Protein AF-A0A7C6E2M9-F1 (afdb_monomer)

Structure (mmCIF, N/CA/C/O backbone):
data_AF-A0A7C6E2M9-F1
#
_entry.id   AF-A0A7C6E2M9-F1
#
loop_
_atom_site.group_PDB
_atom_site.id
_atom_site.type_symbol
_atom_site.label_atom_id
_atom_site.label_alt_id
_atom_site.label_comp_id
_atom_site.label_asym_id
_atom_site.label_entity_id
_atom_site.label_seq_id
_atom_site.pdbx_PDB_ins_code
_atom_site.Cartn_x
_atom_site.Cartn_y
_atom_site.Cartn_z
_atom_site.occupancy
_atom_site.B_iso_or_equiv
_atom_site.auth_seq_id
_atom_site.auth_comp_id
_atom_site.auth_asym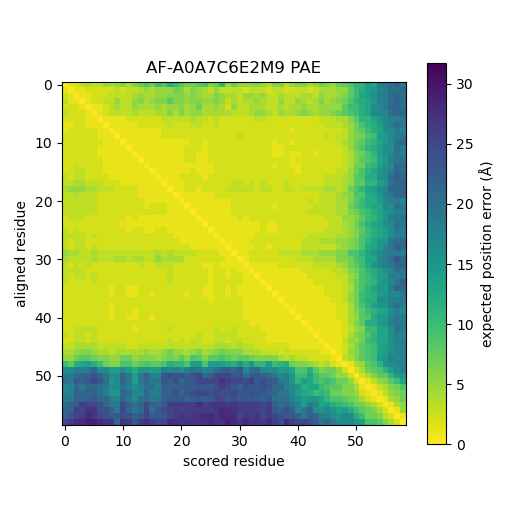_id
_atom_site.auth_atom_id
_atom_site.pdbx_PDB_model_num
ATOM 1 N N . MET A 1 1 ? 8.934 -2.857 3.427 1.00 85.00 1 MET A N 1
ATOM 2 C CA . MET A 1 1 ? 7.692 -2.838 4.237 1.00 85.00 1 MET A CA 1
ATOM 3 C C . MET A 1 1 ? 7.167 -1.414 4.275 1.00 85.00 1 MET A C 1
ATOM 5 O O . MET A 1 1 ? 7.979 -0.501 4.161 1.00 85.00 1 MET A O 1
ATOM 9 N N . ILE A 1 2 ? 5.854 -1.222 4.411 1.00 90.00 2 ILE A N 1
ATOM 10 C CA . ILE A 1 2 ? 5.250 0.110 4.554 1.00 90.00 2 ILE A CA 1
ATOM 11 C C . ILE A 1 2 ? 5.608 0.656 5.942 1.00 90.00 2 ILE A C 1
ATOM 13 O O . ILE A 1 2 ? 5.499 -0.062 6.939 1.00 90.00 2 ILE A O 1
ATOM 17 N N . A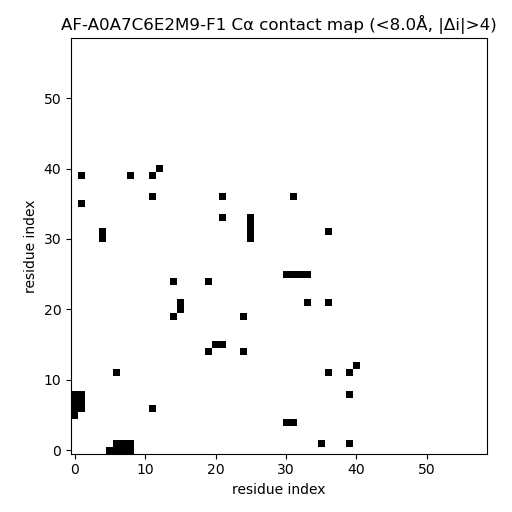RG A 1 3 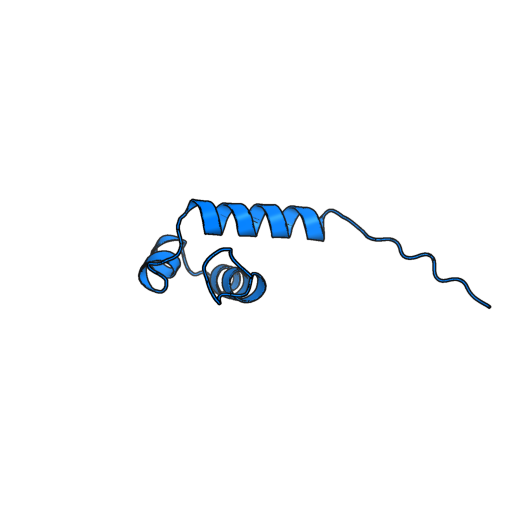? 6.095 1.901 6.005 1.00 87.00 3 ARG A N 1
ATOM 18 C CA . ARG A 1 3 ? 6.636 2.507 7.232 1.00 87.00 3 ARG A CA 1
ATOM 19 C C . ARG A 1 3 ? 5.596 2.468 8.354 1.00 87.00 3 ARG A C 1
ATOM 21 O O . ARG A 1 3 ? 4.447 2.813 8.142 1.00 87.00 3 ARG A O 1
ATOM 28 N N . GLY A 1 4 ? 6.013 2.058 9.552 1.00 87.06 4 GLY A N 1
ATOM 29 C CA . GLY A 1 4 ? 5.114 1.993 10.711 1.00 87.06 4 GLY A CA 1
ATOM 30 C C . GLY A 1 4 ? 4.148 0.805 10.698 1.00 87.06 4 GLY A C 1
ATOM 31 O O . GLY A 1 4 ? 3.361 0.656 11.625 1.00 87.06 4 GLY A O 1
ATOM 32 N N . THR A 1 5 ? 4.243 -0.079 9.702 1.00 89.50 5 THR A N 1
ATOM 33 C CA . THR A 1 5 ? 3.419 -1.285 9.606 1.00 89.50 5 THR A CA 1
ATOM 34 C C . THR A 1 5 ? 4.291 -2.527 9.424 1.00 89.50 5 THR A C 1
ATOM 36 O O . THR A 1 5 ? 5.473 -2.452 9.083 1.00 89.50 5 THR A O 1
ATOM 39 N N . ARG A 1 6 ? 3.683 -3.700 9.605 1.00 91.81 6 ARG A N 1
ATOM 40 C CA . ARG A 1 6 ? 4.276 -4.992 9.223 1.00 91.81 6 ARG A CA 1
ATOM 41 C C . ARG A 1 6 ? 3.821 -5.459 7.837 1.00 91.81 6 ARG A C 1
ATOM 43 O O . ARG A 1 6 ? 3.981 -6.628 7.508 1.00 91.81 6 ARG A O 1
ATOM 50 N N . ILE A 1 7 ? 3.249 -4.561 7.035 1.00 91.69 7 ILE A N 1
ATOM 51 C CA . ILE A 1 7 ? 2.684 -4.887 5.727 1.00 91.69 7 ILE A CA 1
ATOM 52 C C . ILE A 1 7 ? 3.802 -4.793 4.671 1.00 91.69 7 ILE A C 1
ATOM 54 O O . ILE A 1 7 ? 4.444 -3.741 4.527 1.00 91.69 7 ILE A O 1
ATOM 58 N N . PRO A 1 8 ? 4.103 -5.880 3.937 1.00 94.44 8 PRO A N 1
ATOM 59 C CA . PRO A 1 8 ? 5.036 -5.822 2.823 1.00 94.44 8 PRO A CA 1
ATOM 60 C C . PRO A 1 8 ? 4.427 -5.059 1.642 1.00 94.44 8 PRO A C 1
ATOM 62 O O . PRO A 1 8 ? 3.228 -5.129 1.393 1.00 94.44 8 PRO A O 1
ATOM 65 N N . VAL A 1 9 ? 5.277 -4.361 0.883 1.00 94.31 9 VAL A N 1
ATOM 66 C CA . VAL A 1 9 ? 4.866 -3.610 -0.318 1.00 94.31 9 VAL A CA 1
ATOM 67 C C . VAL A 1 9 ? 4.166 -4.527 -1.323 1.00 94.31 9 VAL A C 1
ATOM 69 O O . VAL A 1 9 ? 3.095 -4.200 -1.823 1.00 94.31 9 VAL A O 1
ATOM 72 N N . GLU A 1 10 ? 4.740 -5.707 -1.554 1.00 94.62 10 GLU A N 1
ATOM 73 C CA . GLU A 1 10 ? 4.186 -6.727 -2.442 1.00 94.62 10 GLU A CA 1
ATOM 74 C C . GLU A 1 10 ? 2.753 -7.126 -2.065 1.00 94.62 10 GLU A C 1
ATOM 76 O O . GLU A 1 10 ? 1.913 -7.294 -2.943 1.00 94.62 10 GLU A O 1
ATOM 81 N N . HIS A 1 11 ? 2.451 -7.240 -0.768 1.00 95.94 11 HIS A N 1
ATOM 82 C CA . HIS A 1 11 ? 1.113 -7.613 -0.306 1.00 95.94 11 HIS A CA 1
ATOM 83 C C . HIS A 1 11 ? 0.072 -6.574 -0.715 1.00 95.94 11 HIS A C 1
ATOM 85 O O . HIS A 1 11 ? -0.961 -6.931 -1.272 1.00 95.94 11 HIS A O 1
ATOM 91 N N . LEU A 1 12 ? 0.379 -5.287 -0.533 1.00 95.56 12 LEU A N 1
ATOM 92 C CA . LEU A 1 12 ? -0.507 -4.207 -0.965 1.00 95.56 12 LEU A CA 1
ATOM 93 C C . LEU A 1 12 ? -0.735 -4.236 -2.485 1.00 95.56 12 LEU A C 1
ATOM 95 O O . LEU A 1 12 ? -1.867 -4.115 -2.947 1.00 95.56 12 LEU A O 1
ATOM 99 N N . LEU A 1 13 ? 0.327 -4.454 -3.265 1.00 95.62 13 LEU A N 1
ATOM 100 C CA . LEU A 1 13 ? 0.231 -4.561 -4.723 1.00 95.62 13 LEU A CA 1
ATOM 101 C C . LEU A 1 13 ? -0.619 -5.764 -5.158 1.00 95.62 13 LEU A C 1
ATOM 103 O O . LEU A 1 13 ? -1.391 -5.650 -6.106 1.00 95.62 13 LEU A O 1
ATOM 107 N N . ARG A 1 14 ? -0.536 -6.899 -4.451 1.00 96.94 14 ARG A N 1
ATOM 108 C CA . ARG A 1 14 ? -1.383 -8.076 -4.708 1.00 96.94 14 ARG A CA 1
ATOM 109 C C . ARG A 1 14 ? -2.859 -7.803 -4.441 1.00 96.94 14 ARG A C 1
ATOM 111 O O . ARG A 1 14 ? -3.686 -8.317 -5.187 1.00 96.94 14 ARG A O 1
ATOM 118 N N . LEU A 1 15 ? -3.195 -7.043 -3.400 1.00 96.88 15 LEU A N 1
ATOM 119 C CA . LEU A 1 15 ? -4.584 -6.659 -3.112 1.00 96.88 15 LEU A CA 1
ATOM 120 C C . LEU A 1 15 ? -5.139 -5.758 -4.219 1.00 96.88 15 LEU A C 1
ATOM 122 O O . LEU A 1 15 ? -6.215 -6.018 -4.751 1.00 96.88 15 LEU A O 1
ATOM 126 N N . LEU A 1 16 ? -4.358 -4.761 -4.639 1.00 95.94 16 LEU A N 1
ATOM 127 C CA . LEU A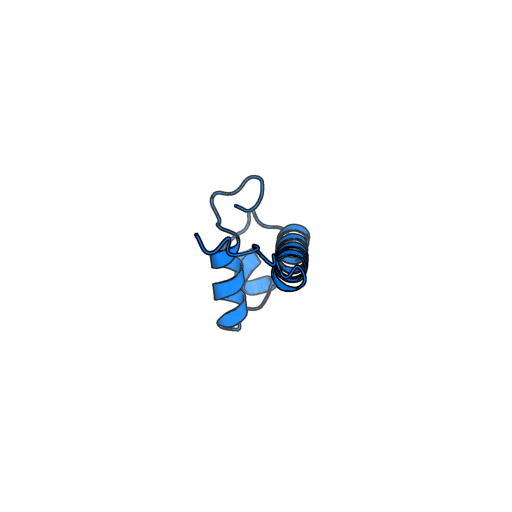 1 16 ? -4.718 -3.891 -5.761 1.00 95.94 16 LEU A CA 1
ATOM 128 C C . LEU A 1 16 ? -4.888 -4.684 -7.066 1.00 95.94 16 LEU A C 1
ATOM 130 O O . LEU A 1 16 ? -5.840 -4.460 -7.808 1.00 95.94 16 LEU A O 1
ATOM 134 N N . ALA A 1 17 ? -4.015 -5.661 -7.326 1.00 96.62 17 ALA A N 1
ATOM 135 C CA . ALA A 1 17 ? -4.115 -6.538 -8.494 1.00 96.62 17 ALA A CA 1
ATOM 136 C C . ALA A 1 17 ? -5.346 -7.465 -8.464 1.00 96.62 17 ALA A C 1
ATOM 138 O O . ALA A 1 17 ? -5.824 -7.876 -9.518 1.00 96.62 17 ALA A O 1
ATOM 139 N N . GLN A 1 18 ? -5.875 -7.780 -7.277 1.00 97.56 18 GLN A N 1
ATOM 140 C CA . GLN A 1 18 ? -7.135 -8.517 -7.110 1.00 97.56 18 GLN A CA 1
ATOM 141 C C . GLN A 1 18 ? -8.375 -7.642 -7.354 1.00 97.56 18 GLN A C 1
ATOM 143 O O . GLN A 1 18 ? -9.489 -8.158 -7.353 1.00 97.56 18 GLN A O 1
ATOM 148 N N . GLY A 1 19 ? -8.193 -6.340 -7.595 1.00 97.00 19 GLY A N 1
ATOM 149 C CA . GLY A 1 19 ? -9.271 -5.399 -7.885 1.00 97.00 19 GLY A CA 1
ATOM 150 C C . GLY A 1 19 ? -9.840 -4.694 -6.657 1.00 97.00 19 GLY A C 1
ATOM 151 O O . GLY A 1 19 ? -10.830 -3.980 -6.804 1.00 97.00 19 GLY A O 1
ATOM 152 N N . LEU A 1 20 ? -9.228 -4.853 -5.475 1.00 97.62 20 LEU A N 1
ATOM 153 C CA . LEU A 1 20 ? -9.651 -4.105 -4.293 1.00 97.62 20 LEU A CA 1
ATOM 154 C C . LEU A 1 20 ? -9.428 -2.607 -4.511 1.00 97.62 20 LEU A C 1
ATOM 156 O O . LEU A 1 20 ? -8.374 -2.157 -4.972 1.00 97.62 20 LEU A O 1
ATOM 160 N N . THR A 1 21 ? -10.431 -1.829 -4.133 1.00 97.06 21 THR A N 1
ATOM 161 C CA . THR A 1 21 ? -10.366 -0.374 -4.111 1.00 97.06 21 THR A CA 1
ATOM 162 C C . THR A 1 21 ? -9.524 0.110 -2.936 1.00 97.06 21 THR A C 1
ATOM 164 O O . THR A 1 21 ? -9.294 -0.591 -1.951 1.00 97.06 21 THR A O 1
ATOM 167 N N . PHE A 1 22 ? -9.079 1.366 -3.005 1.00 95.38 22 PHE A N 1
ATOM 168 C CA . PHE A 1 22 ? -8.315 1.957 -1.907 1.00 95.38 22 PHE A CA 1
ATOM 169 C C . PHE A 1 22 ? -9.146 2.015 -0.624 1.00 95.38 22 PHE A C 1
ATOM 171 O O . PHE A 1 22 ? -8.585 1.852 0.449 1.00 95.38 22 PHE A O 1
ATOM 178 N N . GLN A 1 23 ? -10.460 2.237 -0.729 1.00 96.69 23 GLN A N 1
ATOM 179 C CA . GLN A 1 23 ? -11.328 2.301 0.444 1.00 96.69 23 GLN A CA 1
ATOM 180 C C . GLN A 1 23 ? -11.394 0.947 1.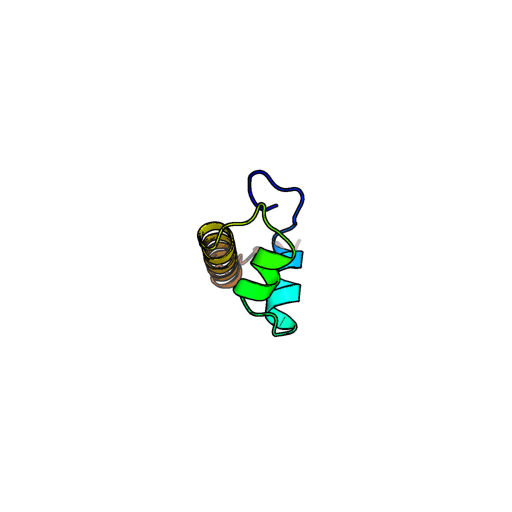152 1.00 96.69 23 GLN A C 1
ATOM 182 O O . GLN A 1 23 ? -11.135 0.896 2.345 1.00 96.69 23 GLN A O 1
ATOM 187 N N . GLU A 1 24 ? -11.632 -0.139 0.413 1.00 97.69 24 GLU A N 1
ATOM 188 C CA . GLU A 1 24 ? -11.672 -1.496 0.981 1.00 97.69 24 GLU A CA 1
ATOM 189 C C . GLU A 1 24 ? -10.350 -1.858 1.670 1.00 97.69 24 GLU A C 1
ATOM 191 O O . GLU A 1 24 ? -10.339 -2.391 2.774 1.00 97.69 24 GLU A O 1
ATOM 196 N N . ILE A 1 25 ? -9.218 -1.489 1.063 1.00 96.44 25 ILE A N 1
ATOM 197 C CA . ILE A 1 25 ? -7.898 -1.698 1.668 1.00 96.44 25 ILE A CA 1
ATOM 198 C C . ILE A 1 25 ? -7.739 -0.879 2.958 1.00 96.44 25 ILE A C 1
ATOM 200 O O . ILE A 1 25 ? -7.182 -1.377 3.931 1.00 96.44 25 ILE A O 1
ATOM 204 N N . LEU A 1 26 ? -8.185 0.376 2.987 1.00 95.81 26 LEU A N 1
ATOM 205 C CA . LEU A 1 26 ? -8.084 1.217 4.185 1.00 95.81 26 LEU A CA 1
ATOM 206 C C . LEU A 1 26 ? -9.024 0.745 5.304 1.00 95.81 26 LEU A C 1
ATOM 208 O O . LEU A 1 26 ? -8.673 0.873 6.476 1.00 95.81 26 LEU A O 1
ATOM 212 N N . ASP A 1 27 ? -10.170 0.163 4.951 1.00 96.81 27 ASP A N 1
ATOM 213 C CA . ASP A 1 27 ? -11.113 -0.420 5.906 1.00 96.81 27 ASP A CA 1
ATOM 214 C C . ASP A 1 27 ? -10.520 -1.678 6.573 1.00 96.81 27 ASP A C 1
ATOM 216 O O . ASP A 1 27 ? -10.607 -1.831 7.794 1.00 96.81 27 ASP A O 1
ATOM 220 N N . ASP A 1 28 ? -9.837 -2.533 5.801 1.00 95.12 28 ASP A N 1
ATOM 221 C CA . ASP A 1 28 ? -9.141 -3.727 6.309 1.00 95.12 28 ASP A CA 1
ATOM 222 C C . ASP A 1 28 ? -7.846 -3.388 7.071 1.00 95.12 28 ASP A C 1
ATOM 224 O O . ASP A 1 28 ? -7.417 -4.118 7.973 1.00 95.12 28 ASP A O 1
ATOM 228 N N . TYR A 1 29 ? -7.206 -2.270 6.717 1.00 94.12 29 TYR A N 1
ATOM 229 C CA . TYR A 1 29 ? -5.939 -1.816 7.286 1.00 94.12 29 TYR A CA 1
ATOM 230 C C . TYR A 1 29 ? -6.042 -0.365 7.785 1.00 94.12 29 TYR A C 1
ATOM 232 O O . TYR A 1 29 ? -5.430 0.529 7.197 1.00 94.12 29 TYR A O 1
ATOM 240 N N . PRO A 1 30 ? -6.700 -0.113 8.934 1.00 90.75 30 PRO A N 1
ATOM 241 C CA . PRO A 1 30 ? -6.962 1.241 9.446 1.00 90.75 30 PRO A CA 1
ATOM 242 C C . PRO A 1 30 ? -5.702 2.023 9.856 1.00 90.75 30 PRO A C 1
ATOM 244 O O . PRO A 1 30 ? -5.768 3.206 10.181 1.00 90.75 30 PRO A O 1
ATOM 247 N N . HIS A 1 31 ? -4.544 1.362 9.886 1.00 91.12 31 HIS A N 1
ATOM 248 C CA . HIS A 1 31 ? -3.245 1.992 10.123 1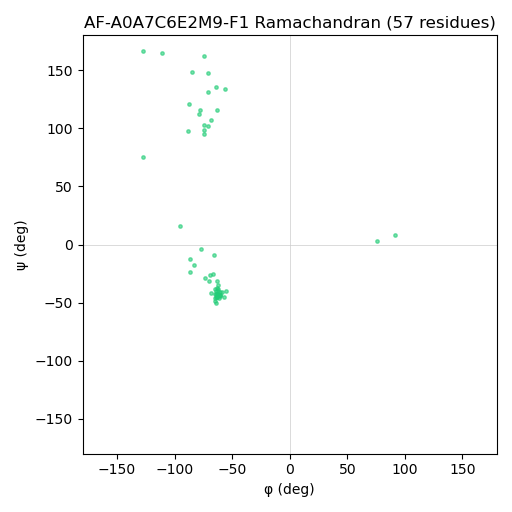.00 91.12 31 HIS A CA 1
ATOM 249 C C . HIS A 1 31 ? -2.597 2.536 8.847 1.00 91.12 31 HIS A C 1
ATOM 251 O O . HIS A 1 31 ? -1.592 3.238 8.943 1.00 91.12 31 HIS A O 1
ATOM 257 N N . LEU A 1 32 ? -3.119 2.175 7.675 1.00 94.31 32 LEU A N 1
ATOM 258 C CA . LEU A 1 32 ? -2.684 2.734 6.409 1.00 94.31 32 LEU A CA 1
ATOM 259 C C . LEU A 1 32 ? -3.421 4.035 6.133 1.00 94.31 32 LEU A C 1
ATOM 261 O O . LEU A 1 32 ? -4.580 4.225 6.495 1.00 94.31 32 LEU A O 1
ATOM 265 N N . THR A 1 33 ? -2.725 4.918 5.439 1.00 94.88 33 THR A N 1
ATOM 266 C CA . THR A 1 33 ? -3.288 6.136 4.877 1.00 94.88 33 THR A CA 1
ATOM 267 C C . THR A 1 33 ? -3.327 6.044 3.356 1.00 94.88 33 THR A C 1
ATOM 269 O O . THR A 1 33 ? -2.671 5.203 2.730 1.00 94.88 33 THR A O 1
ATOM 272 N N . LYS A 1 34 ? -4.093 6.930 2.721 1.00 95.31 34 LYS A N 1
ATOM 273 C CA . LYS A 1 34 ? -4.136 7.009 1.256 1.00 95.31 34 LYS A CA 1
ATOM 274 C C . LYS A 1 34 ? -2.768 7.403 0.684 1.00 95.31 34 LYS A C 1
ATOM 276 O O . LYS A 1 34 ? -2.385 6.969 -0.407 1.00 95.31 34 LYS A O 1
ATOM 281 N N . GLU A 1 35 ? -2.022 8.200 1.437 1.00 95.44 35 GLU A N 1
ATOM 282 C CA . GLU A 1 35 ? -0.654 8.613 1.155 1.00 95.44 35 GLU A CA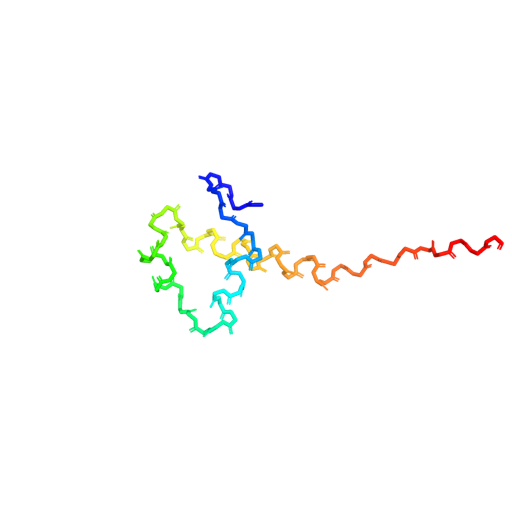 1
ATOM 283 C C . GLU A 1 35 ? 0.297 7.412 1.160 1.00 95.44 35 GLU A C 1
ATOM 285 O O . GLU A 1 35 ? 1.133 7.315 0.263 1.00 95.44 35 GLU A O 1
ATOM 290 N N . ASP A 1 36 ? 0.130 6.459 2.084 1.00 95.00 36 ASP A N 1
ATOM 291 C CA . ASP A 1 36 ? 0.930 5.228 2.104 1.00 95.00 36 ASP A CA 1
ATOM 292 C C . ASP A 1 36 ? 0.699 4.388 0.845 1.00 95.00 36 ASP A C 1
ATOM 294 O O . ASP A 1 36 ? 1.659 3.936 0.218 1.00 95.00 36 ASP A O 1
ATOM 298 N N . ILE A 1 37 ? -0.562 4.219 0.428 1.00 95.69 37 ILE A N 1
ATOM 299 C CA . ILE A 1 37 ? -0.901 3.480 -0.799 1.00 95.69 37 ILE A CA 1
ATOM 300 C C . ILE A 1 37 ? -0.268 4.159 -2.019 1.00 95.69 37 ILE A C 1
ATOM 302 O O . ILE A 1 37 ? 0.351 3.507 -2.862 1.00 95.69 37 ILE A O 1
ATOM 306 N N . THR A 1 38 ? -0.363 5.486 -2.087 1.00 96.06 38 THR A N 1
ATOM 307 C CA . THR A 1 38 ? 0.219 6.273 -3.181 1.00 96.06 38 THR A CA 1
ATOM 308 C C . THR A 1 38 ? 1.747 6.173 -3.191 1.00 96.06 38 THR A C 1
ATOM 310 O O . THR A 1 38 ? 2.348 5.981 -4.247 1.00 96.06 38 THR A O 1
ATOM 313 N N . ALA A 1 39 ? 2.390 6.236 -2.022 1.00 95.44 39 ALA A N 1
ATOM 314 C CA . ALA A 1 39 ? 3.834 6.077 -1.883 1.00 95.44 39 ALA A CA 1
ATOM 315 C C . ALA A 1 39 ? 4.304 4.684 -2.322 1.00 95.44 39 ALA A C 1
ATOM 317 O O . ALA A 1 39 ? 5.345 4.562 -2.969 1.00 95.44 39 ALA A O 1
ATOM 318 N N . VAL A 1 40 ? 3.526 3.638 -2.026 1.00 95.19 40 VAL A N 1
ATOM 319 C CA . VAL A 1 40 ? 3.805 2.277 -2.496 1.00 95.19 40 VAL A CA 1
ATOM 320 C C . VAL A 1 40 ? 3.724 2.182 -4.017 1.00 95.19 40 VAL A C 1
ATOM 322 O O . VAL A 1 40 ? 4.622 1.604 -4.626 1.00 95.19 40 VAL A O 1
ATOM 325 N N . LEU A 1 41 ? 2.700 2.768 -4.640 1.00 94.69 41 LEU A N 1
ATOM 326 C CA . LEU A 1 41 ? 2.570 2.783 -6.099 1.00 94.69 41 LEU A CA 1
ATOM 327 C C . LEU A 1 41 ? 3.720 3.539 -6.774 1.00 94.69 41 LEU A C 1
ATOM 329 O O . LEU A 1 41 ? 4.281 3.050 -7.751 1.00 94.69 41 LEU A O 1
ATOM 333 N N . LEU A 1 42 ? 4.117 4.690 -6.228 1.00 94.19 42 LEU A N 1
ATOM 334 C CA . LEU A 1 42 ? 5.272 5.447 -6.720 1.00 94.19 42 LEU A CA 1
ATOM 335 C C . LEU A 1 42 ? 6.572 4.654 -6.582 1.00 94.19 42 LEU A C 1
ATOM 337 O O . LEU A 1 42 ? 7.383 4.628 -7.505 1.00 94.19 42 LEU A O 1
ATOM 341 N N . TYR A 1 43 ? 6.762 3.985 -5.445 1.00 92.00 43 TYR A N 1
ATOM 342 C CA . TYR A 1 43 ? 7.911 3.114 -5.238 1.00 92.00 43 TYR A CA 1
ATOM 343 C C . TYR A 1 43 ? 7.928 1.965 -6.255 1.00 92.00 43 TYR A C 1
ATOM 345 O O . TYR A 1 43 ? 8.957 1.738 -6.884 1.00 92.00 43 TYR A O 1
ATOM 353 N N . ALA A 1 44 ? 6.791 1.298 -6.471 1.00 91.56 44 ALA A N 1
ATOM 354 C CA . ALA A 1 44 ? 6.651 0.225 -7.453 1.00 91.56 44 ALA A CA 1
ATOM 355 C C . ALA A 1 44 ? 6.948 0.706 -8.885 1.00 91.56 44 ALA A C 1
ATOM 357 O O . ALA A 1 44 ? 7.675 0.045 -9.624 1.00 91.56 44 ALA A O 1
ATOM 358 N N . ALA A 1 45 ? 6.442 1.880 -9.268 1.00 91.62 45 ALA A N 1
ATOM 359 C CA . ALA A 1 45 ? 6.727 2.485 -10.567 1.00 91.62 45 ALA A CA 1
ATOM 360 C C . ALA A 1 45 ? 8.221 2.808 -10.737 1.00 91.62 45 ALA A C 1
ATOM 362 O O . ALA A 1 45 ? 8.785 2.570 -11.800 1.00 91.62 45 ALA A O 1
ATOM 363 N N . LYS A 1 46 ? 8.883 3.296 -9.680 1.00 89.88 46 LYS A N 1
ATOM 364 C CA . LYS A 1 46 ? 10.318 3.593 -9.716 1.00 89.88 46 LYS A CA 1
ATOM 365 C C . LYS A 1 46 ? 11.159 2.331 -9.922 1.00 89.88 46 LYS A C 1
ATOM 367 O O . LYS A 1 46 ? 11.985 2.306 -10.821 1.00 89.88 46 LYS A O 1
ATOM 372 N N . ILE A 1 47 ? 10.927 1.284 -9.127 1.00 87.94 47 ILE A N 1
ATOM 373 C CA . ILE A 1 47 ? 11.730 0.049 -9.204 1.00 87.94 47 ILE A CA 1
ATOM 374 C C . ILE A 1 47 ? 11.492 -0.743 -10.493 1.00 87.94 47 ILE A C 1
ATOM 376 O O . ILE A 1 47 ? 12.357 -1.500 -10.903 1.00 87.94 47 ILE A O 1
ATOM 380 N N . THR A 1 48 ? 10.315 -0.612 -11.111 1.00 84.19 48 THR A N 1
ATOM 381 C CA . THR A 1 48 ? 10.004 -1.297 -12.377 1.00 84.19 48 THR A CA 1
ATOM 382 C C . THR A 1 48 ? 10.451 -0.499 -13.598 1.00 84.19 48 THR A C 1
ATOM 384 O O . THR A 1 48 ? 10.673 -1.086 -14.650 1.00 84.19 48 THR A O 1
ATOM 387 N N . GLY A 1 49 ? 10.589 0.825 -13.467 1.00 76.25 49 GLY A N 1
ATOM 388 C CA . GLY A 1 49 ? 11.157 1.691 -14.501 1.00 76.25 49 GLY A CA 1
ATOM 389 C C . GLY A 1 49 ? 12.689 1.743 -14.503 1.00 76.25 49 GLY A C 1
ATOM 390 O O . GLY A 1 49 ? 13.275 2.165 -15.496 1.00 76.25 49 GLY A O 1
ATOM 391 N N . GLU A 1 50 ? 13.341 1.325 -13.417 1.00 64.25 50 GLU A N 1
ATOM 392 C CA . GLU A 1 50 ? 14.794 1.168 -13.341 1.00 64.25 50 GLU A CA 1
ATOM 393 C C . GLU A 1 50 ? 15.176 -0.257 -13.800 1.00 64.25 50 GLU A C 1
ATOM 395 O O . GLU A 1 50 ? 15.094 -1.213 -13.034 1.00 64.25 50 GLU A O 1
ATOM 400 N N . GLU A 1 51 ? 15.587 -0.424 -15.066 1.00 62.19 51 GLU A N 1
ATOM 401 C CA . GLU A 1 51 ? 16.294 -1.639 -15.504 1.00 62.19 51 GLU A CA 1
ATOM 402 C C . GLU A 1 51 ? 17.706 -1.636 -14.901 1.00 62.19 51 GLU A C 1
ATOM 404 O O . GLU A 1 51 ? 18.608 -0.949 -15.387 1.00 62.19 51 GLU A O 1
ATOM 409 N N . GLU A 1 52 ? 17.932 -2.417 -13.844 1.00 63.34 52 GLU A N 1
ATOM 410 C CA . GLU A 1 52 ? 19.297 -2.720 -13.413 1.00 63.34 52 GLU A CA 1
ATOM 411 C C . GLU A 1 52 ? 19.929 -3.729 -14.383 1.00 63.34 52 GLU A C 1
ATOM 413 O O . GLU A 1 52 ? 19.763 -4.945 -14.269 1.00 63.34 52 GLU A O 1
ATOM 418 N N . VAL A 1 53 ? 20.668 -3.213 -15.368 1.00 66.25 53 VAL A N 1
ATOM 419 C CA . VAL A 1 53 ? 21.534 -4.027 -16.227 1.00 66.25 53 VAL A CA 1
ATOM 420 C C . VAL A 1 53 ? 22.768 -4.417 -15.420 1.00 66.25 53 VAL A C 1
AT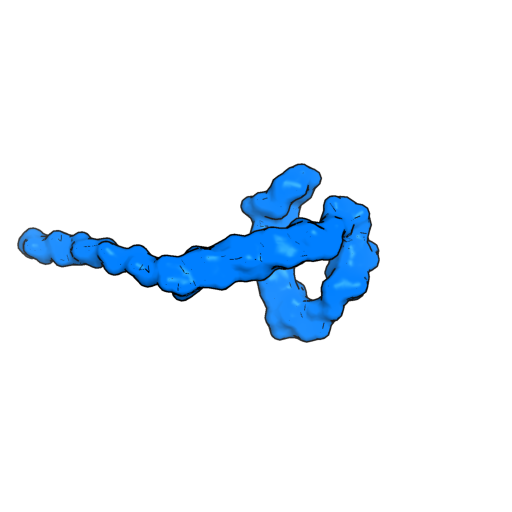OM 422 O O . VAL A 1 53 ? 23.721 -3.648 -15.298 1.00 66.25 53 VAL A O 1
ATOM 425 N N . TYR A 1 54 ? 22.762 -5.627 -14.869 1.00 69.12 54 TYR A N 1
ATOM 426 C CA . TYR A 1 54 ? 23.961 -6.221 -14.293 1.00 69.12 54 TYR A CA 1
ATOM 427 C C . TYR A 1 54 ? 24.844 -6.743 -15.432 1.00 69.12 54 TYR A C 1
ATOM 429 O O . TYR A 1 54 ? 24.421 -7.654 -16.152 1.00 69.12 54 TYR A O 1
ATOM 437 N N . PRO A 1 55 ? 26.060 -6.202 -15.638 1.00 69.00 55 PRO A N 1
ATOM 438 C CA . PRO A 1 55 ? 26.990 -6.795 -16.582 1.00 69.00 55 PRO A CA 1
ATOM 439 C C . PRO A 1 55 ? 27.340 -8.199 -16.087 1.00 69.00 55 PRO A C 1
ATOM 441 O O . PRO A 1 55 ? 27.922 -8.372 -15.017 1.00 69.00 55 PRO A O 1
ATOM 444 N N . VAL A 1 56 ? 26.963 -9.213 -16.862 1.00 77.56 56 VAL A N 1
ATOM 445 C CA . VAL A 1 56 ? 27.447 -10.573 -16.641 1.00 77.56 56 VAL A CA 1
ATOM 446 C C . VAL A 1 56 ? 28.891 -10.600 -17.125 1.00 77.56 56 VAL A C 1
ATOM 448 O O . VAL A 1 56 ? 29.146 -10.606 -18.329 1.00 77.56 56 VAL A O 1
ATOM 451 N N . THR A 1 57 ? 29.844 -10.573 -16.195 1.00 70.19 57 THR A N 1
ATOM 452 C CA . THR A 1 57 ? 31.238 -10.881 -16.516 1.00 70.19 57 THR A CA 1
ATOM 453 C C . THR A 1 57 ? 31.305 -12.367 -16.848 1.00 70.19 57 THR A C 1
ATOM 455 O O . THR A 1 57 ? 31.132 -13.209 -15.969 1.00 70.19 57 THR A O 1
ATOM 458 N N . LEU A 1 58 ? 31.484 -12.688 -18.127 1.00 66.44 58 LEU A N 1
ATOM 459 C CA . LEU A 1 58 ? 31.837 -14.036 -18.558 1.00 66.44 58 LEU A CA 1
ATOM 460 C C . LEU A 1 58 ? 33.341 -14.210 -18.310 1.00 66.44 58 LEU A C 1
ATOM 462 O O . LEU A 1 58 ? 34.138 -13.510 -18.937 1.00 66.44 58 LEU A O 1
ATOM 466 N N . GLU A 1 59 ? 33.700 -15.084 -17.367 1.00 63.34 59 GLU A N 1
ATOM 467 C CA . GLU A 1 59 ? 35.055 -15.646 -17.237 1.00 63.34 59 GLU A CA 1
ATOM 468 C C . GLU A 1 59 ? 35.253 -16.815 -18.210 1.00 63.34 59 GLU A C 1
ATOM 470 O O . GLU A 1 59 ? 34.301 -17.616 -18.380 1.00 63.34 59 GLU A O 1
#

Secondary structure (DSSP, 8-state):
--TTSS--HHHHHHHHHTT--HHHHHHH-TT--HHHHHHHHHHHHHHHH----------

Foldseek 3Di:
DQPPDPDDLVNLVVCVVVVDDPVNVCVVPVVDDPVSSVVSVVVVVVVVVDDPDDPDPDD

Mean predicted aligned error: 6.62 Å

Sequence (59 aa):
MIRGTRIPVEHLLRLLAQGLTFQEILDDYPHLTKEDITAVLLYAAKITGEEEVYPVTLE

pLDDT: mean 88.97, std 10.7, range [62.19, 97.69]

Radius of gyration: 15.03 Å; Cα contacts (8 Å, |Δi|>4): 28; chains: 1; bounding box: 47×24×29 Å

Nearest PDB structures (foldseek):
  2ga1-assembly1_B  TM=9.369E-01  e=8.772E-02  Trichormus variabilis ATCC 29413
  3c57-assembly1_A  TM=6.638E-01  e=8.392E-01  Mycobacterium tuberculosis

Solvent-accessible surface area (backbone atoms only — not comparable to full-atom values): 3781 Å² total; per-residue (Å²): 99,44,87,100,52,92,48,46,56,67,57,57,54,52,44,48,73,72,66,53,49,70,64,61,51,35,69,78,35,74,87,55,50,75,65,54,57,52,53,48,5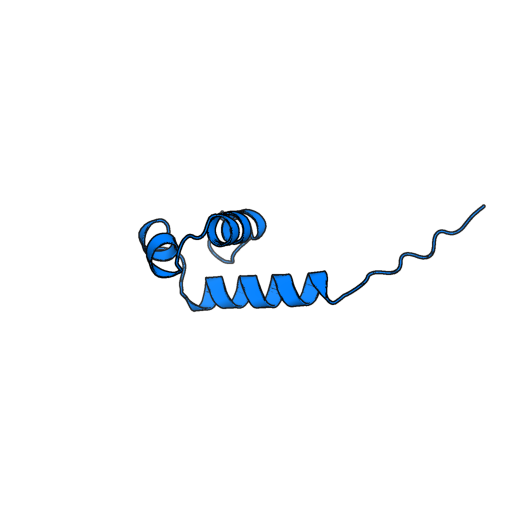2,53,49,52,52,50,62,70,70,52,79,82,80,72,84,80,81,83,128